Protein AF-A0A3M7TWL9-F1 (afdb_monomer_lite)

Structure (mmCIF, N/CA/C/O backbone):
data_AF-A0A3M7TWL9-F1
#
_entry.id   AF-A0A3M7TWL9-F1
#
loop_
_atom_site.group_PDB
_atom_site.id
_atom_site.type_symbol
_atom_site.label_atom_id
_atom_site.label_alt_id
_atom_site.label_comp_id
_atom_site.label_asym_id
_atom_site.label_entity_id
_atom_site.label_seq_id
_atom_site.pdbx_PDB_ins_code
_atom_site.Cartn_x
_atom_site.Cartn_y
_atom_site.Cartn_z
_atom_site.occupancy
_atom_site.B_iso_or_equiv
_atom_site.auth_seq_id
_atom_site.auth_comp_id
_atom_site.auth_asym_id
_atom_site.auth_atom_id
_atom_site.pdbx_PDB_model_num
ATOM 1 N N . MET A 1 1 ? 2.729 -49.814 51.734 1.00 49.69 1 MET A N 1
ATOM 2 C CA . MET A 1 1 ? 1.727 -49.806 50.647 1.00 49.69 1 MET A CA 1
ATOM 3 C C . MET A 1 1 ? 1.375 -48.363 50.348 1.00 49.69 1 MET A C 1
ATOM 5 O O . MET A 1 1 ? 0.648 -47.723 51.094 1.00 49.69 1 MET A O 1
ATOM 9 N N . THR A 1 2 ? 2.039 -47.837 49.333 1.00 38.28 2 THR A N 1
ATOM 10 C CA . THR A 1 2 ? 2.036 -46.453 48.866 1.00 38.28 2 THR A CA 1
ATOM 11 C C . THR A 1 2 ? 0.668 -46.069 48.297 1.00 38.28 2 THR A C 1
ATOM 13 O O . THR A 1 2 ? 0.249 -46.595 47.273 1.00 38.28 2 THR A O 1
ATOM 16 N N . LYS A 1 3 ? -0.034 -45.135 48.947 1.00 54.75 3 LYS A N 1
ATOM 17 C CA . LYS A 1 3 ? -1.167 -44.402 48.359 1.00 54.75 3 LYS A CA 1
ATOM 18 C C . LYS A 1 3 ? -0.778 -42.934 48.209 1.00 54.75 3 LYS A C 1
ATOM 20 O O . LYS A 1 3 ? -1.215 -42.083 48.966 1.00 54.75 3 LYS A O 1
ATOM 25 N N . LEU A 1 4 ? 0.099 -42.669 47.248 1.00 55.53 4 LEU A N 1
ATOM 26 C CA . LEU A 1 4 ? 0.443 -41.328 46.774 1.00 55.53 4 LEU A CA 1
ATOM 27 C C . LEU A 1 4 ? 0.465 -41.380 45.246 1.00 55.53 4 LEU A C 1
ATOM 29 O O . LEU A 1 4 ? 1.509 -41.302 44.616 1.00 55.53 4 LEU A O 1
ATOM 33 N N . ILE A 1 5 ? -0.702 -41.612 44.651 1.00 56.25 5 ILE A N 1
ATOM 34 C CA . ILE A 1 5 ? -0.924 -41.453 43.211 1.00 56.25 5 ILE A CA 1
ATOM 35 C C . ILE A 1 5 ? -2.272 -40.746 43.073 1.00 56.25 5 ILE A C 1
ATOM 37 O O . ILE A 1 5 ? -3.284 -41.358 42.763 1.00 56.25 5 ILE A O 1
ATOM 41 N N . SER A 1 6 ? -2.324 -39.470 43.452 1.00 54.19 6 SER A N 1
ATOM 42 C CA . SER A 1 6 ? -3.521 -38.638 43.254 1.00 54.19 6 SER A CA 1
ATOM 43 C C . SER A 1 6 ? -3.177 -37.151 43.125 1.00 54.19 6 SER A C 1
ATOM 45 O O . SER A 1 6 ? -3.907 -36.294 43.612 1.00 54.19 6 SER A O 1
ATOM 47 N N . ALA A 1 7 ? -2.046 -36.832 42.491 1.00 52.03 7 ALA A N 1
ATOM 48 C CA . ALA A 1 7 ? -1.658 -35.447 42.216 1.00 52.03 7 ALA A CA 1
ATOM 49 C C . ALA A 1 7 ? -0.880 -35.302 40.894 1.00 52.03 7 ALA A C 1
ATOM 51 O O . ALA A 1 7 ? 0.022 -34.482 40.794 1.00 52.03 7 ALA A O 1
ATOM 52 N N . PHE A 1 8 ? -1.197 -36.115 39.878 1.00 51.69 8 PHE A N 1
ATOM 53 C CA . PHE A 1 8 ? -0.527 -36.054 38.567 1.00 51.69 8 PHE A CA 1
ATOM 54 C C . PHE A 1 8 ? -1.509 -36.122 37.385 1.00 51.69 8 PHE A C 1
ATOM 56 O O . PHE A 1 8 ? -1.217 -36.718 36.359 1.00 51.69 8 PHE A O 1
ATOM 63 N N . ILE A 1 9 ? -2.715 -35.562 37.539 1.00 54.78 9 ILE A N 1
ATOM 64 C CA . ILE A 1 9 ? -3.694 -35.450 36.432 1.00 54.78 9 ILE A CA 1
ATOM 65 C C . ILE A 1 9 ? -4.151 -33.993 36.207 1.00 54.78 9 ILE A C 1
ATOM 67 O O . ILE A 1 9 ? -4.799 -33.692 35.215 1.00 54.78 9 ILE A O 1
ATOM 71 N N . ILE A 1 10 ? -3.743 -33.040 37.056 1.00 53.25 10 ILE A N 1
ATOM 72 C CA . ILE A 1 10 ? -4.110 -31.615 36.895 1.00 53.25 10 ILE A CA 1
ATOM 73 C C . ILE A 1 10 ? -3.028 -30.816 36.134 1.00 53.25 10 ILE A C 1
ATOM 75 O O . ILE A 1 10 ? -3.271 -29.705 35.682 1.00 53.25 10 ILE A O 1
ATOM 79 N N . MET A 1 11 ? -1.854 -31.406 35.886 1.00 52.47 11 MET A N 1
ATOM 80 C CA . MET A 1 11 ? -0.744 -30.780 35.148 1.00 52.47 11 MET A CA 1
ATOM 81 C C . MET A 1 11 ? -0.649 -31.294 33.701 1.00 52.47 11 MET A C 1
ATOM 83 O O . MET A 1 11 ? 0.431 -31.567 33.194 1.00 52.47 11 MET A O 1
ATOM 87 N N . ALA A 1 12 ? -1.796 -31.485 33.048 1.00 54.03 12 ALA A N 1
ATOM 88 C CA . ALA A 1 12 ? -1.879 -31.851 31.629 1.00 54.03 12 ALA A CA 1
ATOM 89 C C . ALA A 1 12 ? -2.834 -30.942 30.827 1.00 54.03 12 ALA A C 1
ATOM 91 O O . ALA A 1 12 ? -3.135 -31.235 29.678 1.00 54.03 12 ALA A O 1
ATOM 92 N N . PHE A 1 13 ? -3.273 -29.821 31.415 1.00 55.56 13 PHE A N 1
ATOM 93 C CA . PHE A 1 13 ? -4.060 -28.772 30.746 1.00 55.56 13 PHE A CA 1
ATOM 94 C C . PHE A 1 13 ? -3.216 -27.546 30.339 1.00 55.56 13 PHE A C 1
ATOM 96 O O . PHE A 1 13 ? -3.756 -26.471 30.112 1.00 55.56 13 PHE A O 1
ATOM 103 N N . LEU A 1 14 ? -1.887 -27.685 30.246 1.00 51.34 14 LEU A N 1
ATOM 104 C CA . LEU A 1 14 ? -0.980 -26.591 29.853 1.00 51.34 14 LEU A CA 1
ATOM 105 C C . LEU A 1 14 ? -0.553 -26.621 28.373 1.00 51.34 14 LEU A C 1
ATOM 107 O O . LEU A 1 14 ? 0.420 -25.980 27.999 1.00 51.34 14 LEU A O 1
ATOM 111 N N . PHE A 1 15 ? -1.302 -27.319 27.522 1.00 59.97 15 PHE A N 1
ATOM 112 C CA . PHE A 1 15 ? -1.228 -27.211 26.063 1.00 59.97 15 PHE A CA 1
ATOM 113 C C . PHE A 1 15 ? -2.689 -27.331 25.592 1.00 59.97 15 PHE A C 1
ATOM 115 O O . PHE A 1 15 ? -3.333 -28.315 25.926 1.00 59.97 15 PHE A O 1
ATOM 122 N N . THR A 1 16 ? -3.350 -26.368 24.951 1.00 55.97 16 THR A N 1
ATOM 123 C CA . THR A 1 16 ? -2.934 -25.571 23.797 1.00 55.97 16 THR A CA 1
ATOM 124 C C . THR A 1 16 ? -3.708 -24.243 23.763 1.00 55.97 16 THR A C 1
ATOM 126 O O . THR A 1 16 ? -4.890 -24.220 23.429 1.00 55.97 16 THR A O 1
ATOM 129 N N . ALA A 1 17 ? -3.045 -23.128 24.052 1.00 44.72 17 ALA A N 1
ATOM 130 C CA . ALA A 1 17 ? -3.494 -21.808 23.607 1.00 44.72 17 ALA A CA 1
ATOM 131 C C . ALA A 1 17 ? -2.399 -21.195 22.726 1.00 44.72 17 ALA A C 1
ATOM 133 O O . ALA A 1 17 ? -1.872 -20.129 23.005 1.00 44.72 17 ALA A O 1
ATOM 134 N N . CYS A 1 18 ? -2.038 -21.923 21.671 1.00 55.97 18 CYS A N 1
ATOM 135 C CA . CYS A 1 18 ? -1.509 -21.316 20.457 1.00 55.97 18 CYS A CA 1
ATOM 136 C C . CYS A 1 18 ? -2.537 -21.603 19.369 1.00 55.97 18 CYS A C 1
ATOM 138 O O . CYS A 1 18 ? -2.408 -22.559 18.612 1.00 55.97 18 CYS A O 1
ATOM 140 N N . SER A 1 19 ? -3.612 -20.826 19.351 1.00 51.56 19 SER A N 1
ATOM 141 C CA . SER A 1 19 ? -4.473 -20.731 18.180 1.00 51.56 19 SER A CA 1
ATOM 142 C C . SER A 1 19 ? -4.749 -19.261 17.951 1.00 51.56 19 SER A C 1
ATOM 144 O O . SER A 1 19 ? -5.737 -18.722 18.431 1.00 51.56 19 SER A O 1
ATOM 146 N N . ASN A 1 20 ? -3.801 -18.613 17.299 1.00 44.53 20 ASN A N 1
ATOM 147 C CA . ASN A 1 20 ? -4.102 -17.703 16.215 1.00 44.53 20 ASN A CA 1
ATOM 148 C C . ASN A 1 20 ? -2.888 -17.813 15.302 1.00 44.53 20 ASN A C 1
ATOM 150 O O . ASN A 1 20 ? -1.842 -17.233 15.566 1.00 44.53 20 ASN A O 1
ATOM 154 N N . THR A 1 21 ? -3.010 -18.679 14.295 1.00 43.56 21 THR A N 1
ATOM 155 C CA . THR A 1 21 ? -2.415 -18.438 12.976 1.00 43.56 21 THR A CA 1
ATOM 156 C C . THR A 1 21 ? -2.408 -16.941 12.739 1.00 43.56 21 THR A C 1
ATOM 158 O O . THR A 1 21 ? -3.480 -16.354 12.879 1.00 43.56 21 THR A O 1
ATOM 161 N N . ASP A 1 22 ? -1.235 -16.366 12.472 1.00 43.56 22 ASP A N 1
ATOM 162 C CA . ASP A 1 22 ? -1.023 -14.944 12.203 1.00 43.56 22 ASP A CA 1
ATOM 163 C C . ASP A 1 22 ? -2.207 -14.392 11.406 1.00 43.56 22 ASP A C 1
ATOM 165 O O . ASP A 1 22 ? -2.354 -14.648 10.210 1.00 43.56 22 ASP A O 1
ATOM 169 N N . ALA A 1 23 ? -3.145 -13.759 12.112 1.00 56.06 23 ALA A N 1
ATOM 170 C CA . ALA A 1 23 ? -4.339 -13.234 11.486 1.00 56.06 23 ALA A CA 1
ATOM 171 C C . ALA A 1 23 ? -3.835 -12.080 10.632 1.00 56.06 23 ALA A C 1
ATOM 173 O O . ALA A 1 23 ? -3.355 -11.092 11.190 1.00 56.06 23 ALA A O 1
ATOM 174 N N . ARG A 1 24 ? -3.856 -12.255 9.303 1.00 66.62 24 ARG A N 1
ATOM 175 C CA . ARG A 1 24 ? -3.477 -11.218 8.340 1.00 66.62 24 ARG A CA 1
ATOM 176 C C . ARG A 1 24 ? -4.129 -9.919 8.790 1.00 66.62 24 ARG A C 1
ATOM 178 O O . ARG A 1 24 ? -5.356 -9.833 8.858 1.00 66.62 24 ARG A O 1
ATOM 185 N N . GLN A 1 25 ? -3.315 -8.948 9.194 1.00 81.19 25 GLN A N 1
ATOM 186 C CA . GLN A 1 25 ? -3.849 -7.687 9.673 1.00 81.19 2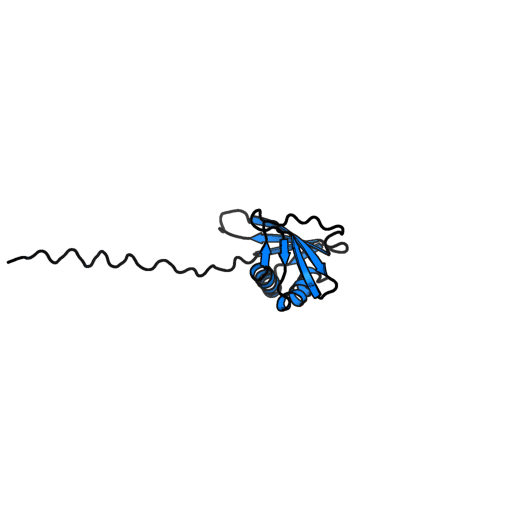5 GLN A CA 1
ATOM 187 C C . GLN A 1 25 ? -4.164 -6.848 8.441 1.00 81.19 25 GLN A C 1
ATOM 189 O O . GLN A 1 25 ? -3.283 -6.183 7.910 1.00 81.19 25 GLN A O 1
ATOM 194 N N . CYS A 1 26 ? -5.404 -6.938 7.966 1.00 92.44 26 CYS A N 1
ATOM 195 C CA . CYS A 1 26 ? -5.883 -6.142 6.843 1.00 92.44 26 CYS A CA 1
ATOM 196 C C . CYS A 1 26 ? -6.307 -4.742 7.304 1.00 92.44 26 CYS A C 1
ATOM 198 O O . CYS A 1 26 ? -6.761 -4.585 8.446 1.00 92.44 26 CYS A O 1
ATOM 200 N N . PRO A 1 27 ? -6.166 -3.721 6.444 1.00 95.38 27 PRO A N 1
ATOM 201 C CA . PRO A 1 27 ? -6.673 -2.398 6.754 1.00 95.38 27 PRO A CA 1
ATOM 202 C C . PRO A 1 27 ? -8.206 -2.403 6.808 1.00 95.38 27 PRO A C 1
ATOM 204 O O . PRO A 1 27 ? -8.868 -3.098 6.041 1.00 95.38 27 PRO A O 1
ATOM 207 N N . THR A 1 28 ? -8.776 -1.608 7.709 1.00 95.81 28 THR A N 1
ATOM 208 C CA . THR A 1 28 ? -10.221 -1.323 7.783 1.00 95.81 28 THR A CA 1
ATOM 209 C C . THR A 1 28 ? -10.649 -0.296 6.742 1.00 95.81 28 THR A C 1
ATOM 211 O O . THR A 1 28 ? -11.822 -0.224 6.378 1.00 95.81 28 THR A O 1
ATOM 214 N N . ARG A 1 29 ? -9.692 0.513 6.283 1.00 96.56 29 ARG A N 1
ATOM 215 C CA . ARG A 1 29 ? -9.853 1.555 5.277 1.00 96.56 29 ARG A CA 1
ATOM 216 C C . ARG A 1 29 ? -8.496 1.921 4.692 1.00 96.56 29 ARG A C 1
ATOM 218 O O . ARG A 1 29 ? -7.482 1.864 5.394 1.00 96.56 29 ARG A O 1
ATOM 225 N N . VAL A 1 30 ? -8.494 2.355 3.441 1.00 97.75 30 VAL A N 1
ATOM 226 C CA . VAL A 1 30 ? -7.338 2.960 2.782 1.00 97.75 30 VAL A CA 1
ATOM 227 C C . VAL A 1 30 ? -7.755 4.285 2.167 1.00 97.75 30 VAL A C 1
ATOM 229 O O . VAL A 1 30 ? -8.712 4.331 1.403 1.00 97.75 30 VAL A O 1
ATOM 232 N N . ASP A 1 31 ? -7.033 5.349 2.499 1.00 97.62 31 ASP A N 1
ATOM 233 C CA . ASP A 1 31 ? -7.185 6.641 1.832 1.00 97.62 31 ASP A CA 1
ATOM 234 C C . ASP A 1 31 ? -6.020 6.785 0.837 1.00 97.62 31 ASP A C 1
ATOM 236 O O . ASP A 1 31 ? -4.863 6.612 1.225 1.00 97.62 31 ASP A O 1
ATOM 240 N N . THR A 1 32 ? -6.302 7.056 -0.437 1.00 97.31 32 THR A N 1
ATOM 241 C CA . THR A 1 3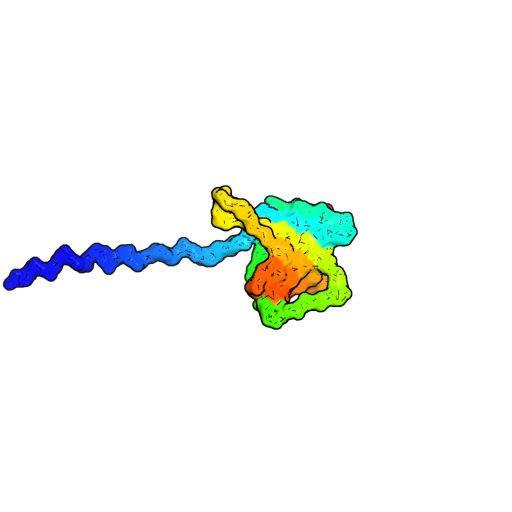2 ? -5.283 7.236 -1.481 1.00 97.31 32 THR A CA 1
ATOM 242 C C . THR A 1 32 ? -5.288 8.662 -2.016 1.00 97.31 32 THR A C 1
ATOM 244 O O . THR A 1 32 ? -6.327 9.318 -2.110 1.00 97.31 32 THR A O 1
ATOM 247 N N . VAL A 1 33 ? -4.101 9.141 -2.374 1.00 96.31 33 VAL A N 1
ATOM 248 C CA . VAL A 1 33 ? -3.879 10.422 -3.041 1.00 96.31 33 VAL A CA 1
ATOM 249 C C . VAL A 1 33 ? -3.034 10.158 -4.279 1.00 96.31 33 VAL A C 1
ATOM 251 O O . VAL A 1 33 ? -1.935 9.606 -4.188 1.00 96.31 33 VAL A O 1
ATOM 254 N N . THR A 1 34 ? -3.552 10.556 -5.436 1.00 94.75 34 THR A N 1
ATOM 255 C CA . THR A 1 34 ? -2.836 10.568 -6.716 1.00 94.75 34 THR A CA 1
ATOM 256 C C . THR A 1 34 ? -2.652 12.011 -7.187 1.00 94.75 34 THR A C 1
ATOM 258 O O . THR A 1 34 ? -3.116 12.958 -6.551 1.00 94.75 34 THR A O 1
ATOM 261 N N . GLN A 1 35 ? -2.013 12.211 -8.341 1.00 90.19 35 GLN A N 1
ATOM 262 C CA . GLN A 1 35 ? -1.932 13.545 -8.949 1.00 90.19 35 GLN A CA 1
ATOM 263 C C . GLN A 1 35 ? -3.304 14.125 -9.338 1.00 90.19 35 GLN A C 1
ATOM 265 O O . GLN A 1 35 ? -3.443 15.344 -9.446 1.00 90.19 35 GLN A O 1
ATOM 270 N N . ASN A 1 36 ? -4.306 13.271 -9.575 1.00 88.94 36 ASN A N 1
ATOM 271 C CA . ASN A 1 36 ? -5.584 13.675 -10.165 1.00 88.94 36 ASN A CA 1
ATOM 272 C C . ASN A 1 36 ? -6.760 13.599 -9.187 1.00 88.94 36 ASN A C 1
ATOM 274 O O . ASN A 1 36 ? -7.757 14.299 -9.382 1.00 88.94 36 ASN A O 1
ATOM 278 N N . SER A 1 37 ? -6.668 12.745 -8.170 1.00 92.81 37 SER A N 1
ATOM 279 C CA . SER A 1 37 ? -7.799 12.377 -7.325 1.00 92.81 37 SER A CA 1
ATOM 280 C C . SER A 1 37 ? -7.364 11.974 -5.918 1.00 92.81 37 SER A C 1
ATOM 282 O O . SER A 1 37 ? -6.238 11.534 -5.684 1.00 92.81 37 SER A O 1
ATOM 284 N N . GLU A 1 38 ? -8.295 12.132 -4.981 1.00 95.31 38 GLU A N 1
ATOM 285 C CA . GLU A 1 38 ? -8.242 11.520 -3.658 1.00 95.31 38 GLU A CA 1
ATOM 286 C C . GLU A 1 38 ? -9.391 10.516 -3.566 1.00 95.31 38 GLU A C 1
ATOM 288 O O . GLU A 1 38 ? -10.512 10.814 -3.995 1.00 95.31 38 GLU A O 1
ATOM 293 N N . GLN A 1 39 ? -9.131 9.343 -2.999 1.00 95.50 39 GLN A N 1
ATOM 294 C CA . GLN A 1 39 ? -10.110 8.266 -2.902 1.00 95.50 39 GLN A CA 1
ATOM 295 C C . GLN A 1 39 ? -10.108 7.663 -1.497 1.00 95.50 39 GLN A C 1
ATOM 297 O O . GLN A 1 39 ? -9.069 7.498 -0.865 1.00 95.50 39 GLN A O 1
ATOM 302 N N . LEU A 1 40 ? -11.299 7.301 -1.020 1.00 96.75 40 LEU A N 1
ATOM 303 C CA . LEU A 1 40 ? -11.489 6.489 0.178 1.00 96.75 40 LEU A CA 1
ATOM 304 C C . LEU A 1 40 ? -11.944 5.093 -0.247 1.00 96.75 40 LEU A C 1
ATOM 306 O O . LEU A 1 40 ? -13.005 4.940 -0.854 1.00 96.75 40 LEU A O 1
ATOM 310 N N . ILE A 1 41 ? -11.158 4.082 0.107 1.00 97.56 41 ILE A N 1
ATOM 311 C CA . ILE A 1 41 ? -11.397 2.667 -0.173 1.00 97.56 41 ILE A CA 1
ATOM 312 C C . ILE A 1 41 ? -11.774 1.983 1.142 1.00 97.56 41 ILE A C 1
ATOM 314 O O . ILE A 1 41 ? -10.994 1.959 2.095 1.00 97.56 41 ILE A O 1
ATOM 318 N N . ALA A 1 42 ? -12.990 1.446 1.209 1.00 96.44 42 ALA A N 1
ATOM 319 C CA . ALA A 1 42 ? -13.509 0.762 2.398 1.00 96.44 42 ALA A CA 1
ATOM 320 C C . ALA A 1 42 ? -14.392 -0.453 2.064 1.00 96.44 42 ALA A C 1
ATOM 322 O O . ALA A 1 42 ? -14.968 -1.062 2.967 1.00 96.44 42 ALA A O 1
ATOM 323 N N . ASP A 1 43 ? -14.548 -0.795 0.782 1.00 96.44 43 ASP A N 1
ATOM 324 C CA . ASP A 1 43 ? -15.236 -2.018 0.391 1.00 96.44 43 ASP A CA 1
ATOM 325 C C . ASP A 1 43 ? -14.337 -3.238 0.610 1.00 96.44 43 ASP A C 1
ATOM 327 O O . ASP A 1 43 ? -13.130 -3.206 0.383 1.00 96.44 43 ASP A O 1
ATOM 331 N N . GLU A 1 44 ? -14.949 -4.325 1.072 1.00 95.50 44 GLU A N 1
ATOM 332 C CA . GLU A 1 44 ? -14.245 -5.531 1.509 1.00 95.50 44 GLU A CA 1
ATOM 333 C C . GLU A 1 44 ? -13.403 -6.167 0.394 1.00 95.50 44 GLU A C 1
ATOM 335 O O . GLU A 1 44 ? -12.284 -6.599 0.649 1.00 95.50 44 GLU A O 1
ATOM 340 N N . GLU A 1 45 ? -13.905 -6.185 -0.844 1.00 96.12 45 GLU A N 1
ATOM 341 C CA . GLU A 1 45 ? -13.208 -6.784 -1.988 1.00 96.12 45 GLU A CA 1
ATOM 342 C C . GLU A 1 45 ? -11.903 -6.042 -2.297 1.00 96.12 45 GLU A C 1
ATOM 344 O O . GLU A 1 45 ? -10.840 -6.658 -2.363 1.00 96.12 45 GLU A O 1
ATOM 349 N N . SER A 1 46 ? -11.962 -4.713 -2.399 1.00 97.44 46 SER A N 1
ATOM 350 C CA . SER A 1 46 ? -10.776 -3.886 -2.631 1.00 97.44 46 SER A CA 1
ATOM 351 C C . SER A 1 46 ? -9.785 -3.965 -1.468 1.00 97.44 46 SER A C 1
ATOM 353 O O . SER A 1 46 ? -8.577 -4.063 -1.685 1.00 97.44 46 SER A O 1
ATOM 355 N N . LEU A 1 47 ? -10.274 -3.973 -0.222 1.00 96.88 47 LEU A N 1
ATOM 356 C CA . LEU A 1 47 ? -9.420 -4.100 0.961 1.00 96.88 47 LEU A CA 1
ATOM 357 C C . LEU A 1 47 ? -8.708 -5.455 1.031 1.00 96.88 47 LEU A C 1
ATOM 359 O O . LEU A 1 47 ? -7.566 -5.502 1.483 1.00 96.88 47 LEU A O 1
ATOM 363 N N . LEU A 1 48 ? -9.342 -6.540 0.578 1.00 95.69 48 LEU A N 1
ATOM 364 C CA . LEU A 1 48 ? -8.711 -7.859 0.502 1.00 95.69 48 LEU A CA 1
ATOM 365 C C . LEU A 1 48 ? -7.581 -7.883 -0.529 1.00 95.69 48 LEU A C 1
ATOM 367 O O . LEU A 1 48 ? -6.493 -8.340 -0.196 1.00 95.69 48 LEU A O 1
ATOM 371 N N . VAL A 1 49 ? -7.795 -7.315 -1.720 1.00 96.69 49 VAL A N 1
ATOM 372 C CA . VAL A 1 49 ? -6.744 -7.201 -2.751 1.00 96.69 49 VAL A CA 1
ATOM 373 C C . VAL A 1 49 ? -5.540 -6.418 -2.224 1.00 96.69 49 VAL A C 1
ATOM 375 O O . VAL A 1 49 ? -4.403 -6.861 -2.361 1.00 96.69 49 VAL A O 1
ATOM 378 N N . ILE A 1 50 ? -5.777 -5.279 -1.563 1.00 96.94 50 ILE A N 1
ATOM 379 C CA . ILE A 1 50 ? -4.699 -4.495 -0.942 1.00 96.94 50 ILE A CA 1
ATOM 380 C C . ILE A 1 50 ? -4.016 -5.306 0.166 1.00 96.94 50 ILE A C 1
ATOM 382 O O . ILE A 1 50 ? -2.791 -5.315 0.266 1.00 96.94 50 ILE A O 1
ATOM 386 N N . CYS A 1 51 ? -4.796 -5.981 1.011 1.00 95.38 51 CYS A N 1
ATOM 387 C CA . CYS A 1 51 ? -4.266 -6.765 2.118 1.00 95.38 51 CYS A CA 1
ATOM 388 C C . CYS A 1 51 ? -3.354 -7.894 1.636 1.00 95.38 51 CYS A C 1
ATOM 390 O O . CYS A 1 51 ? -2.277 -8.083 2.203 1.00 95.38 51 CYS A O 1
ATOM 392 N N . ASP A 1 52 ? -3.767 -8.634 0.613 1.00 94.19 52 ASP A N 1
ATOM 393 C CA . ASP A 1 52 ? -2.983 -9.735 0.064 1.00 94.19 52 ASP A CA 1
ATOM 394 C C . ASP A 1 52 ? -1.690 -9.199 -0.564 1.00 94.19 52 ASP A C 1
ATOM 396 O O . ASP A 1 52 ? -0.612 -9.584 -0.111 1.00 94.19 52 ASP A O 1
ATOM 400 N N . ALA A 1 53 ? -1.768 -8.174 -1.419 1.00 95.12 53 ALA A N 1
ATOM 401 C CA . ALA A 1 53 ? -0.585 -7.572 -2.035 1.00 95.12 53 ALA A CA 1
ATOM 402 C C . ALA A 1 53 ? 0.452 -7.069 -1.007 1.00 95.12 53 ALA A C 1
ATOM 404 O O . ALA A 1 53 ? 1.653 -7.300 -1.156 1.00 95.12 53 ALA A O 1
ATOM 405 N N . PHE A 1 54 ? 0.018 -6.403 0.071 1.00 93.88 54 PHE A N 1
ATOM 406 C CA . PHE A 1 54 ? 0.925 -5.909 1.120 1.00 93.88 54 PHE A CA 1
ATOM 407 C C . PHE A 1 54 ? 1.513 -7.031 1.990 1.00 93.88 54 PHE A C 1
ATOM 409 O O . PHE A 1 54 ? 2.647 -6.908 2.460 1.00 93.88 54 PHE A O 1
ATOM 416 N N . ASN A 1 55 ? 0.768 -8.117 2.214 1.00 91.12 55 ASN A N 1
ATOM 417 C CA . ASN A 1 55 ? 1.257 -9.277 2.964 1.00 91.12 55 ASN A CA 1
ATOM 418 C C . ASN A 1 55 ? 2.228 -10.135 2.143 1.00 91.12 55 ASN A C 1
ATOM 420 O O . ASN A 1 55 ? 3.135 -10.734 2.719 1.00 91.12 55 ASN A O 1
ATOM 424 N N . GLU A 1 56 ? 2.033 -10.206 0.828 1.00 91.12 56 GLU A N 1
ATOM 425 C CA . GLU A 1 56 ? 2.891 -10.952 -0.099 1.00 91.12 56 GLU A CA 1
ATOM 426 C C . GLU A 1 56 ? 4.091 -10.122 -0.583 1.00 91.12 56 GLU A C 1
ATOM 428 O O . GLU A 1 56 ? 5.054 -10.665 -1.125 1.00 91.12 56 GLU A O 1
ATOM 433 N N . THR A 1 57 ? 4.093 -8.814 -0.299 1.00 92.38 57 THR A N 1
ATOM 434 C CA . THR A 1 57 ? 5.232 -7.926 -0.549 1.00 92.38 57 THR A CA 1
ATOM 435 C C . THR A 1 57 ? 6.480 -8.408 0.196 1.00 92.38 57 THR A C 1
ATOM 437 O O . THR A 1 57 ? 6.494 -8.589 1.417 1.00 92.38 57 THR A O 1
ATOM 440 N N . SER A 1 58 ? 7.578 -8.554 -0.543 1.00 92.50 58 SER A N 1
ATOM 441 C CA . SER A 1 58 ? 8.891 -8.842 0.028 1.00 92.50 58 SER A CA 1
ATOM 442 C C . SER A 1 58 ? 9.534 -7.549 0.524 1.00 92.50 58 SER A C 1
ATOM 444 O O . SER A 1 58 ? 9.989 -6.735 -0.280 1.00 92.50 58 SER A O 1
ATOM 446 N N . TRP A 1 59 ? 9.601 -7.380 1.844 1.00 92.62 59 TRP A N 1
ATOM 447 C CA . TRP A 1 59 ? 10.160 -6.195 2.499 1.00 92.62 59 TRP A CA 1
ATOM 448 C C . TRP A 1 59 ? 11.650 -6.347 2.842 1.00 92.62 59 TRP A C 1
ATOM 450 O O . TRP A 1 59 ? 12.048 -7.311 3.499 1.00 92.62 59 TRP A O 1
ATOM 460 N N . ASP A 1 60 ? 12.461 -5.351 2.484 1.00 91.56 60 ASP A N 1
ATOM 461 C CA . ASP A 1 60 ? 13.846 -5.186 2.931 1.00 91.56 60 ASP A CA 1
ATOM 462 C C . ASP A 1 60 ? 13.987 -3.889 3.757 1.00 91.56 60 ASP A C 1
ATOM 464 O O . ASP A 1 60 ? 13.970 -2.788 3.198 1.00 91.56 60 ASP A O 1
ATOM 468 N N . PRO A 1 61 ? 14.130 -3.979 5.094 1.00 89.56 61 PRO A N 1
ATOM 469 C CA . PRO A 1 61 ? 14.273 -2.809 5.959 1.00 89.56 61 PRO A CA 1
ATOM 470 C C . PRO A 1 61 ? 15.665 -2.169 5.900 1.00 89.56 61 PRO A C 1
ATOM 472 O O . PRO A 1 61 ? 15.879 -1.121 6.503 1.00 89.56 61 PRO A O 1
ATOM 475 N N . THR A 1 62 ? 16.641 -2.805 5.247 1.00 86.75 62 THR A N 1
ATOM 476 C CA . THR A 1 62 ? 18.014 -2.288 5.156 1.00 86.75 62 THR A CA 1
ATOM 477 C C . THR A 1 62 ? 18.205 -1.322 3.991 1.00 86.75 62 THR A C 1
ATOM 479 O O . THR A 1 62 ? 19.209 -0.609 3.943 1.00 86.75 62 THR A O 1
ATOM 482 N N . ILE A 1 63 ? 17.238 -1.282 3.073 1.00 82.94 63 ILE A N 1
ATOM 483 C CA . ILE A 1 63 ? 17.226 -0.391 1.921 1.00 82.94 63 ILE A CA 1
ATOM 484 C C . ILE A 1 63 ? 16.374 0.829 2.270 1.00 82.94 63 ILE A C 1
ATOM 486 O O . ILE A 1 63 ? 15.146 0.792 2.219 1.00 82.94 63 ILE A O 1
ATOM 490 N N . GLU A 1 64 ? 17.045 1.933 2.590 1.00 73.31 64 GLU A N 1
ATOM 491 C CA . GLU A 1 64 ? 16.433 3.260 2.559 1.00 73.31 64 GLU A CA 1
ATOM 492 C C . GLU A 1 64 ? 16.482 3.761 1.112 1.00 73.31 64 GLU A C 1
ATOM 494 O O . GLU A 1 64 ? 17.533 4.172 0.618 1.00 73.31 64 GLU A O 1
ATOM 499 N N . ALA A 1 65 ? 15.357 3.657 0.405 1.00 73.25 65 ALA A N 1
ATOM 500 C CA . ALA A 1 65 ? 15.238 4.156 -0.958 1.00 73.25 65 ALA A CA 1
ATOM 501 C C . ALA A 1 65 ? 14.539 5.517 -0.968 1.00 73.25 65 ALA A C 1
ATOM 503 O O . ALA A 1 65 ? 13.442 5.669 -0.435 1.00 73.25 65 ALA A O 1
ATOM 504 N N . GLU A 1 66 ? 15.160 6.483 -1.636 1.00 74.62 66 GLU A N 1
ATOM 505 C CA . GLU A 1 66 ? 14.520 7.720 -2.073 1.00 74.62 66 GLU A CA 1
ATOM 506 C C . GLU A 1 66 ? 14.382 7.627 -3.595 1.00 74.62 66 GLU A C 1
ATOM 508 O O . GLU A 1 66 ? 15.372 7.447 -4.307 1.00 74.62 66 GLU A O 1
ATOM 513 N N . MET A 1 67 ? 13.147 7.653 -4.096 1.00 76.81 67 MET A N 1
ATOM 514 C CA . MET A 1 67 ? 12.881 7.549 -5.531 1.00 76.81 67 MET A CA 1
ATOM 515 C C . MET A 1 67 ? 13.024 8.928 -6.183 1.00 76.81 67 MET A C 1
ATOM 517 O O . MET A 1 67 ? 12.556 9.926 -5.645 1.00 76.81 67 MET A O 1
ATOM 521 N N . GLU A 1 68 ? 13.643 8.992 -7.368 1.00 81.88 68 GLU A N 1
ATOM 522 C CA . GLU A 1 68 ? 13.864 10.261 -8.092 1.00 81.88 68 GLU A CA 1
ATOM 523 C C . GLU A 1 68 ? 12.568 10.902 -8.628 1.00 81.88 68 GLU A C 1
ATOM 525 O O . GLU A 1 68 ? 12.559 12.080 -8.988 1.00 81.88 68 GLU A O 1
ATOM 530 N N . ARG A 1 69 ? 11.479 10.126 -8.706 1.00 90.88 69 ARG A N 1
ATOM 531 C CA . ARG A 1 69 ? 10.158 10.560 -9.180 1.00 90.88 69 ARG A CA 1
ATOM 532 C C . ARG A 1 69 ? 9.138 10.565 -8.045 1.00 90.88 69 ARG A C 1
ATOM 534 O O . ARG A 1 69 ? 9.302 9.842 -7.069 1.00 90.88 69 ARG A O 1
ATOM 541 N N . GLU A 1 70 ? 8.060 11.326 -8.219 1.00 91.75 70 GLU A N 1
ATOM 542 C CA . GLU A 1 70 ? 6.895 11.260 -7.330 1.00 91.75 70 GLU A CA 1
ATOM 543 C C . GLU A 1 70 ? 6.221 9.873 -7.391 1.00 91.75 70 GLU A C 1
ATOM 545 O O . GLU A 1 70 ? 6.271 9.212 -8.443 1.00 91.75 70 GLU A O 1
ATOM 550 N N . PRO A 1 71 ? 5.603 9.418 -6.283 1.00 94.94 71 PRO A N 1
ATOM 551 C CA . PRO A 1 71 ? 4.840 8.177 -6.270 1.00 94.94 71 PRO A CA 1
ATOM 552 C C . PRO A 1 71 ? 3.614 8.272 -7.174 1.00 94.94 71 PRO A C 1
ATOM 554 O O . PRO A 1 71 ? 3.021 9.338 -7.333 1.00 94.94 71 PRO A O 1
ATOM 557 N N . ASP A 1 72 ? 3.204 7.131 -7.725 1.00 95.81 72 ASP A N 1
ATOM 558 C CA . ASP A 1 72 ? 1.953 7.047 -8.482 1.00 95.81 72 ASP A CA 1
ATOM 559 C C . ASP A 1 72 ? 0.749 7.147 -7.534 1.00 95.81 72 ASP A C 1
ATOM 561 O O . ASP A 1 72 ? -0.276 7.736 -7.882 1.00 95.81 72 ASP A O 1
ATOM 565 N N . VAL A 1 73 ? 0.899 6.602 -6.317 1.00 96.69 73 VAL A N 1
ATOM 566 C CA . VAL A 1 73 ? -0.093 6.674 -5.238 1.00 96.69 73 VAL A CA 1
ATOM 567 C C . VAL A 1 73 ? 0.593 6.876 -3.889 1.00 96.69 73 VAL A C 1
ATOM 569 O O . VAL A 1 73 ? 1.485 6.113 -3.512 1.00 96.69 73 VAL A O 1
ATOM 572 N N . SER A 1 74 ? 0.127 7.854 -3.117 1.00 96.81 74 SER A N 1
ATOM 573 C CA . SER A 1 74 ? 0.346 7.910 -1.670 1.00 96.81 74 SER A CA 1
ATOM 574 C C . SER A 1 74 ? -0.854 7.279 -0.968 1.00 96.81 74 SER A C 1
ATOM 576 O O . SER A 1 74 ? -1.976 7.748 -1.137 1.00 96.81 74 SER A O 1
ATOM 578 N N . ALA A 1 75 ? -0.638 6.205 -0.211 1.00 97.25 75 ALA A N 1
ATOM 579 C CA . ALA A 1 75 ? -1.702 5.439 0.435 1.00 97.25 75 ALA A CA 1
ATOM 580 C C . ALA A 1 75 ? -1.553 5.456 1.959 1.00 97.25 75 ALA A C 1
ATOM 582 O O . ALA A 1 75 ? -0.511 5.078 2.491 1.00 97.25 75 ALA A O 1
ATOM 583 N N . THR A 1 76 ? -2.613 5.825 2.669 1.00 97.62 76 THR A N 1
ATOM 584 C CA . THR A 1 76 ? -2.690 5.762 4.130 1.00 97.62 76 THR A CA 1
ATOM 585 C C . THR A 1 76 ? -3.572 4.590 4.529 1.00 97.62 76 THR A C 1
ATOM 587 O O . THR A 1 76 ? -4.784 4.609 4.312 1.00 97.62 76 THR A O 1
ATOM 590 N N . LEU A 1 77 ? -2.967 3.559 5.119 1.00 97.00 77 LEU A N 1
ATOM 591 C CA . LEU A 1 77 ? -3.661 2.351 5.568 1.00 97.00 77 LEU A CA 1
ATOM 592 C C . LEU A 1 77 ? -4.035 2.485 7.048 1.00 97.00 77 LEU A C 1
ATOM 594 O O . LEU A 1 77 ? -3.178 2.764 7.891 1.00 97.00 77 LEU A O 1
ATOM 598 N N . PHE A 1 78 ? -5.308 2.242 7.361 1.00 96.38 78 PHE A N 1
ATOM 599 C CA . PHE A 1 78 ? -5.873 2.325 8.708 1.00 96.38 78 PHE A CA 1
ATOM 600 C C . PHE A 1 78 ? -6.085 0.923 9.272 1.00 96.38 78 PHE A C 1
ATOM 602 O O . PHE A 1 78 ? -6.680 0.073 8.616 1.00 96.38 78 PHE A O 1
ATOM 609 N N . PHE A 1 79 ? -5.610 0.672 10.490 1.00 93.62 79 PHE A N 1
ATOM 610 C CA . PHE A 1 79 ? -5.696 -0.634 11.139 1.00 93.62 79 PHE A CA 1
ATOM 611 C C . PHE A 1 79 ? -6.342 -0.532 12.519 1.00 93.62 79 PHE A C 1
ATOM 613 O O . PHE A 1 79 ? -5.790 0.084 13.440 1.00 93.62 79 PHE A O 1
ATOM 620 N N . GLN A 1 80 ? -7.459 -1.236 12.703 1.00 92.00 80 GLN A N 1
ATOM 621 C CA . GLN A 1 80 ? -8.057 -1.455 14.016 1.00 92.00 80 GLN A CA 1
ATOM 622 C C . GLN A 1 80 ? -7.350 -2.624 14.716 1.00 92.00 80 GLN A C 1
ATOM 624 O O . GLN A 1 80 ? -7.382 -3.760 14.254 1.00 92.00 80 GLN A O 1
ATOM 629 N N . THR A 1 81 ? -6.679 -2.351 15.838 1.00 84.69 81 THR A N 1
ATOM 630 C CA . THR A 1 81 ? -6.035 -3.406 16.654 1.00 84.69 81 THR A CA 1
ATOM 631 C C . THR A 1 81 ? -6.869 -3.780 17.884 1.00 84.69 81 THR A C 1
ATOM 633 O O . THR A 1 81 ? -6.906 -4.941 18.273 1.00 84.69 81 THR A O 1
ATOM 636 N N . ASP A 1 82 ? -7.543 -2.802 18.493 1.00 86.56 82 ASP A N 1
ATOM 637 C CA . ASP A 1 82 ? -8.460 -2.967 19.629 1.00 86.56 82 ASP A CA 1
ATOM 638 C C . ASP A 1 82 ? -9.592 -1.959 19.452 1.00 86.56 82 ASP A C 1
ATOM 640 O O . ASP A 1 82 ? -9.298 -0.781 19.290 1.00 86.56 82 ASP A O 1
ATOM 644 N N . GLU A 1 83 ? -10.855 -2.388 19.464 1.00 85.81 83 GLU A N 1
ATOM 645 C CA . GLU A 1 83 ? -12.038 -1.531 19.245 1.00 85.81 83 GLU A CA 1
ATOM 646 C C . GLU A 1 83 ? -12.128 -0.323 20.196 1.00 85.81 83 GLU A C 1
ATOM 648 O O . GLU A 1 83 ? -12.781 0.671 19.884 1.00 85.81 83 GLU A O 1
ATOM 653 N N . ASN A 1 84 ? -11.468 -0.383 21.354 1.00 92.56 84 ASN A N 1
ATOM 654 C CA . ASN A 1 84 ? -11.455 0.687 22.352 1.00 92.56 84 ASN A CA 1
ATOM 655 C C . ASN A 1 84 ? -10.296 1.675 22.162 1.00 92.56 84 ASN A C 1
ATOM 657 O O . ASN A 1 84 ? -10.170 2.631 22.930 1.00 92.56 84 ASN A O 1
ATOM 661 N N . MET A 1 85 ? -9.433 1.440 21.174 1.00 91.44 85 MET A N 1
ATOM 662 C CA . MET A 1 85 ? -8.290 2.282 20.845 1.00 91.44 85 MET A CA 1
ATOM 663 C C . MET A 1 85 ? -8.488 2.951 19.480 1.00 91.44 85 MET A C 1
ATOM 665 O O . MET A 1 85 ? -9.151 2.389 18.607 1.00 91.44 85 MET A O 1
ATOM 669 N N . PRO A 1 86 ? -7.887 4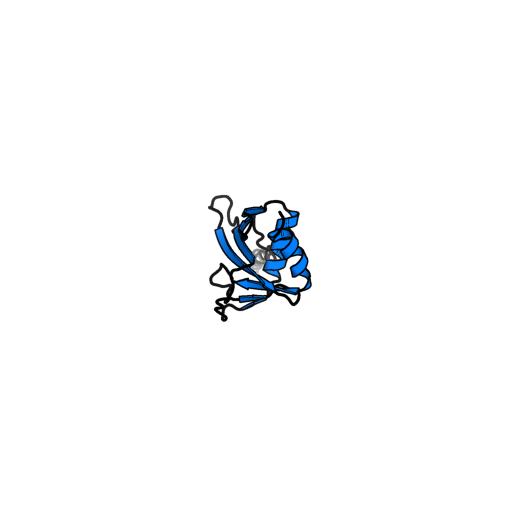.133 19.256 1.00 92.75 86 PRO A N 1
ATOM 670 C CA . PRO A 1 86 ? -7.828 4.715 17.921 1.00 92.75 86 PRO A CA 1
ATOM 671 C C . PRO A 1 86 ? -7.140 3.776 16.925 1.00 92.75 86 PRO A C 1
ATOM 673 O O . PRO A 1 86 ? -6.238 3.015 17.295 1.00 92.75 86 PRO A O 1
ATOM 676 N N . GLU A 1 87 ? -7.535 3.874 15.658 1.00 93.88 87 GLU A N 1
ATOM 677 C CA . GLU A 1 87 ? -6.861 3.184 14.561 1.00 93.88 87 GLU A CA 1
ATOM 678 C C . GLU A 1 87 ? -5.392 3.607 14.461 1.00 93.88 87 GLU A C 1
ATOM 680 O O . GLU A 1 87 ? -5.012 4.745 14.760 1.00 93.88 87 GLU A O 1
ATOM 685 N N . ARG A 1 88 ? -4.552 2.670 1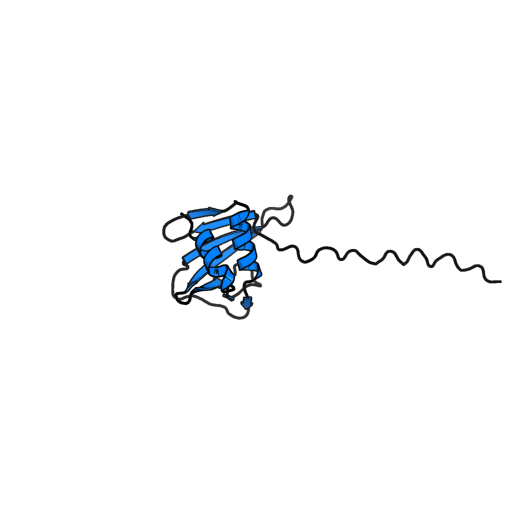4.025 1.00 93.19 88 ARG A N 1
ATOM 686 C CA . ARG A 1 88 ? -3.164 2.949 13.652 1.00 93.19 88 ARG A CA 1
ATOM 687 C C . ARG A 1 88 ? -3.106 3.269 12.170 1.00 93.19 88 ARG A C 1
ATOM 689 O O . ARG A 1 88 ? -3.759 2.590 11.386 1.00 93.19 88 ARG A O 1
ATOM 696 N N . LEU A 1 89 ? -2.300 4.259 11.812 1.00 94.75 89 LEU A N 1
ATOM 697 C CA . LEU A 1 89 ? -2.153 4.737 10.446 1.00 94.75 89 LEU A CA 1
ATOM 698 C C . LEU A 1 89 ? -0.712 4.528 9.998 1.00 94.75 89 LEU A C 1
ATOM 700 O O . LEU A 1 89 ? 0.210 4.793 10.774 1.00 94.75 89 LEU A O 1
ATOM 704 N N . TYR A 1 90 ? -0.536 4.086 8.760 1.00 95.06 90 TYR A N 1
ATOM 705 C CA . TYR A 1 90 ? 0.768 3.984 8.116 1.00 95.06 90 TYR A CA 1
ATOM 706 C C . TYR A 1 90 ? 0.663 4.515 6.690 1.00 95.06 90 TYR A C 1
ATOM 708 O O . TYR A 1 90 ? -0.254 4.144 5.959 1.00 95.06 90 TYR A O 1
ATOM 716 N N . GLU A 1 91 ? 1.586 5.399 6.330 1.00 95.50 91 GLU A N 1
ATOM 717 C CA . GLU A 1 91 ? 1.635 6.055 5.025 1.00 95.50 91 GLU A CA 1
ATOM 718 C C . GLU A 1 91 ? 2.642 5.343 4.132 1.00 95.50 91 GLU A C 1
ATOM 720 O O . GLU A 1 91 ? 3.785 5.128 4.524 1.00 95.50 91 GLU A O 1
ATOM 725 N N . TYR A 1 92 ? 2.223 4.994 2.927 1.00 95.88 92 TYR A N 1
ATOM 726 C CA . TYR A 1 92 ? 3.024 4.267 1.960 1.00 95.88 92 TYR A CA 1
ATOM 727 C C . TYR A 1 92 ? 3.112 5.053 0.663 1.00 95.88 92 TYR A C 1
ATOM 729 O O . TYR A 1 92 ? 2.151 5.692 0.232 1.00 95.88 92 TYR A O 1
ATOM 737 N N . SER A 1 93 ? 4.270 4.972 0.020 1.00 96.00 93 SER A N 1
ATOM 738 C CA . SER A 1 93 ? 4.456 5.464 -1.345 1.00 96.00 93 SER A CA 1
ATOM 739 C C . SER A 1 93 ? 4.514 4.274 -2.288 1.00 96.00 93 SER A C 1
ATOM 741 O O . SER A 1 93 ? 5.382 3.417 -2.126 1.00 96.00 93 SER A O 1
ATOM 743 N N . VAL A 1 94 ? 3.600 4.214 -3.251 1.00 96.50 94 VAL A N 1
ATOM 744 C CA . VAL A 1 94 ? 3.496 3.118 -4.219 1.00 96.50 94 VAL A CA 1
ATOM 745 C C . VAL A 1 94 ? 3.949 3.609 -5.589 1.00 96.50 94 VAL A C 1
ATOM 747 O O . VAL A 1 94 ? 3.494 4.644 -6.083 1.00 96.50 94 VAL A O 1
ATOM 750 N N . TYR A 1 95 ? 4.850 2.844 -6.195 1.00 96.31 95 TYR A N 1
ATOM 751 C CA . TYR A 1 95 ? 5.429 3.087 -7.508 1.00 96.31 95 TYR A CA 1
ATOM 752 C C . TYR A 1 95 ? 5.139 1.879 -8.385 1.00 96.31 95 TYR A C 1
ATOM 754 O O . TYR A 1 95 ? 5.623 0.780 -8.123 1.00 96.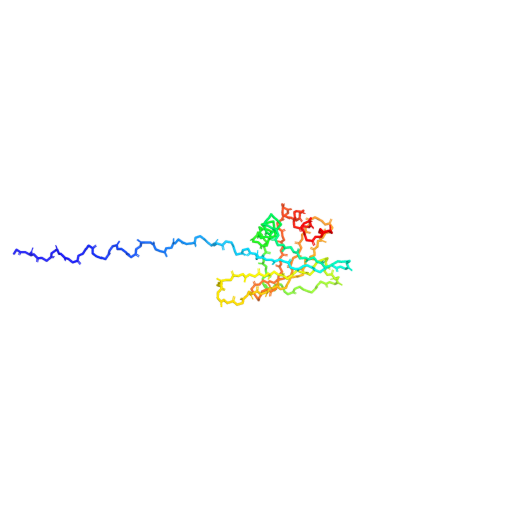31 95 TYR A O 1
ATOM 762 N N . PHE A 1 96 ? 4.365 2.079 -9.436 1.00 94.81 96 PHE A N 1
ATOM 763 C CA . PHE A 1 96 ? 4.166 1.082 -10.466 1.00 94.81 96 PHE A CA 1
ATOM 764 C C . PHE A 1 96 ? 5.194 1.282 -11.577 1.00 94.81 96 PHE A C 1
ATOM 766 O O . PHE A 1 96 ? 5.309 2.369 -12.142 1.00 94.81 96 PHE A O 1
ATOM 773 N N . ASN A 1 97 ? 5.950 0.238 -11.887 1.00 91.19 97 ASN A N 1
ATOM 774 C CA . ASN A 1 97 ? 7.054 0.300 -12.836 1.00 91.19 97 ASN A CA 1
ATOM 775 C C . ASN A 1 97 ? 6.602 -0.120 -14.245 1.00 91.19 97 ASN A C 1
ATOM 777 O O . ASN A 1 97 ? 5.538 -0.719 -14.426 1.00 91.19 97 ASN A O 1
ATOM 781 N N . ASP A 1 98 ? 7.422 0.206 -15.248 1.00 87.31 98 ASP A N 1
ATOM 782 C CA . ASP A 1 98 ? 7.157 -0.112 -16.661 1.00 87.31 98 ASP A CA 1
ATOM 783 C C . ASP A 1 98 ? 7.299 -1.612 -16.983 1.00 87.31 98 ASP A C 1
ATOM 785 O O . ASP A 1 98 ? 6.873 -2.062 -18.044 1.00 87.31 98 ASP A O 1
ATOM 789 N N . ASP A 1 99 ? 7.925 -2.382 -16.092 1.00 87.06 99 ASP A N 1
ATOM 790 C CA . ASP A 1 99 ? 8.160 -3.823 -16.219 1.00 87.06 99 ASP A CA 1
ATOM 791 C C . ASP A 1 99 ? 7.097 -4.670 -15.503 1.00 87.06 99 ASP A C 1
ATOM 793 O O . ASP A 1 99 ? 7.368 -5.805 -15.121 1.00 87.06 99 ASP A O 1
ATOM 797 N N . ASP A 1 100 ? 5.902 -4.106 -15.308 1.00 83.81 100 ASP A N 1
ATOM 798 C CA . ASP A 1 100 ? 4.775 -4.727 -14.604 1.00 83.81 100 ASP A CA 1
ATOM 799 C C . ASP A 1 100 ? 5.080 -5.136 -13.148 1.00 83.81 100 ASP A C 1
ATOM 801 O O . ASP A 1 100 ? 4.319 -5.882 -12.536 1.00 83.81 100 ASP A O 1
ATOM 805 N N . SER A 1 101 ? 6.144 -4.590 -12.549 1.00 90.75 101 SER A N 1
ATOM 806 C CA . SER A 1 101 ? 6.404 -4.689 -11.112 1.00 90.75 101 SER A CA 1
ATOM 807 C C . SER A 1 101 ? 5.839 -3.491 -10.342 1.00 90.75 101 SER A C 1
ATOM 809 O O . SER A 1 101 ? 5.543 -2.431 -10.908 1.00 90.75 101 SER A O 1
ATOM 811 N N . ALA A 1 102 ? 5.709 -3.635 -9.023 1.00 95.12 102 ALA A N 1
ATOM 812 C CA . ALA A 1 102 ? 5.434 -2.512 -8.138 1.00 95.12 102 ALA A CA 1
ATOM 813 C C . ALA A 1 102 ? 6.400 -2.484 -6.955 1.00 95.12 102 ALA A C 1
ATOM 815 O O . ALA A 1 102 ? 6.753 -3.510 -6.367 1.00 95.12 102 ALA A O 1
ATOM 816 N N . THR A 1 103 ? 6.804 -1.272 -6.603 1.00 95.25 103 THR A N 1
ATOM 817 C CA . THR A 1 103 ? 7.636 -0.962 -5.450 1.00 95.25 103 THR A CA 1
ATOM 818 C C . THR A 1 103 ? 6.805 -0.200 -4.428 1.00 95.25 103 THR A C 1
ATOM 820 O O . THR A 1 103 ? 6.115 0.759 -4.776 1.00 95.25 103 THR A O 1
ATOM 823 N N . ILE A 1 104 ? 6.907 -0.581 -3.158 1.00 95.44 104 ILE A N 1
ATOM 824 C CA . ILE A 1 104 ? 6.266 0.123 -2.047 1.00 95.44 104 ILE A CA 1
ATOM 825 C C . ILE A 1 104 ? 7.343 0.595 -1.078 1.00 95.44 104 ILE A C 1
ATOM 827 O O . ILE A 1 104 ? 8.169 -0.194 -0.631 1.00 95.44 104 ILE A O 1
ATOM 831 N N . LEU A 1 105 ? 7.333 1.875 -0.718 1.00 93.44 105 LEU A N 1
ATOM 832 C CA . LEU A 1 105 ? 8.143 2.377 0.389 1.00 93.44 105 LEU A CA 1
ATOM 833 C C . LEU A 1 105 ? 7.314 2.336 1.670 1.00 93.44 105 LEU A C 1
ATOM 835 O O . LEU A 1 105 ? 6.201 2.868 1.714 1.00 93.44 105 LEU A O 1
ATOM 839 N N . GLY A 1 106 ? 7.854 1.642 2.670 1.00 81.44 106 GLY A N 1
ATOM 840 C CA . GLY A 1 106 ? 7.173 1.269 3.901 1.00 81.44 106 GLY A CA 1
ATOM 841 C C . GLY A 1 106 ? 6.872 2.447 4.825 1.00 81.44 106 GLY A C 1
ATOM 842 O O . GLY A 1 106 ? 7.741 3.265 5.114 1.00 81.44 106 GLY A O 1
ATOM 843 N N . GLY A 1 107 ? 5.645 2.491 5.350 1.00 75.44 107 GLY A N 1
ATOM 844 C CA . GLY A 1 107 ? 5.234 3.443 6.388 1.00 75.44 107 GLY A CA 1
ATOM 845 C C . GLY A 1 107 ? 5.569 3.010 7.815 1.00 75.44 107 GLY A C 1
ATOM 846 O O . GLY A 1 107 ? 5.493 3.808 8.753 1.00 75.44 107 GLY A O 1
ATOM 847 N N . ARG A 1 108 ? 5.913 1.734 8.020 1.00 82.19 108 ARG A N 1
ATOM 848 C CA . ARG A 1 108 ? 6.312 1.179 9.321 1.00 82.19 108 ARG A CA 1
ATOM 849 C C . ARG A 1 108 ? 7.825 1.163 9.438 1.00 82.19 108 ARG A C 1
ATOM 851 O O . ARG A 1 108 ? 8.514 0.828 8.497 1.00 82.19 108 ARG A O 1
ATOM 858 N N . THR A 1 109 ? 8.358 1.381 10.637 1.00 71.50 109 THR A N 1
ATOM 859 C CA . THR A 1 109 ? 9.816 1.359 10.876 1.00 71.50 109 THR A CA 1
ATOM 860 C C . THR A 1 109 ? 10.479 0.010 10.555 1.00 71.50 109 THR A C 1
ATOM 862 O O . THR A 1 109 ? 11.685 -0.051 10.353 1.00 71.50 109 THR A O 1
ATOM 865 N N . SER A 1 110 ? 9.712 -1.083 10.548 1.00 77.94 110 SER A N 1
ATOM 866 C CA . SER A 1 110 ? 10.180 -2.419 10.155 1.00 77.94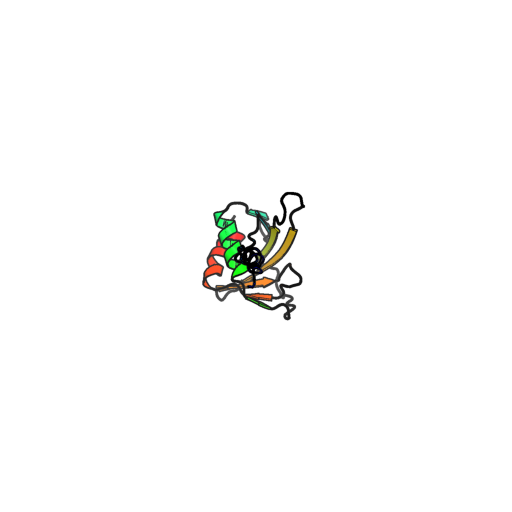 110 SER A CA 1
ATOM 867 C C . SER A 1 110 ? 10.109 -2.682 8.649 1.00 77.94 110 SER A C 1
ATOM 869 O O . SER A 1 110 ? 10.549 -3.738 8.208 1.00 77.94 110 SER A O 1
ATOM 871 N N . GLU A 1 111 ? 9.517 -1.772 7.884 1.00 78.81 111 GLU A N 1
ATOM 872 C CA . GLU A 1 111 ? 9.275 -1.883 6.450 1.00 78.81 111 GLU A CA 1
ATOM 873 C C . GLU A 1 111 ? 10.107 -0.784 5.772 1.00 78.81 111 GLU A C 1
ATOM 875 O O . GLU A 1 111 ? 9.955 0.392 6.077 1.00 78.81 111 GLU A O 1
ATOM 880 N N . GLY A 1 112 ? 11.056 -1.165 4.916 1.00 85.50 112 GLY A N 1
ATOM 881 C CA . GLY A 1 112 ? 11.888 -0.219 4.166 1.00 85.50 112 GLY A CA 1
ATOM 882 C C . GLY A 1 112 ? 11.432 -0.175 2.719 1.00 85.50 112 GLY A C 1
ATOM 883 O O . GLY A 1 112 ? 10.499 0.540 2.358 1.00 85.50 112 GLY A O 1
ATOM 884 N N . TYR A 1 113 ? 12.061 -1.011 1.904 1.00 91.75 113 TYR A N 1
ATOM 885 C CA . TYR A 1 113 ? 11.758 -1.175 0.491 1.00 91.75 113 TYR A CA 1
ATOM 886 C C . TYR A 1 113 ? 10.981 -2.472 0.249 1.00 91.75 113 TYR A C 1
ATOM 888 O O . TYR A 1 113 ? 11.451 -3.552 0.599 1.00 91.75 113 TYR A O 1
ATOM 896 N N . GLY A 1 114 ? 9.795 -2.374 -0.337 1.00 93.31 114 GLY A N 1
ATOM 897 C CA . GLY A 1 114 ? 8.918 -3.495 -0.657 1.00 93.31 114 GLY A CA 1
ATOM 898 C C . GLY A 1 114 ? 8.844 -3.751 -2.157 1.00 93.31 114 GLY A C 1
ATOM 899 O O . GLY A 1 114 ? 8.698 -2.812 -2.938 1.00 93.31 114 GLY A O 1
ATOM 900 N N . ILE A 1 115 ? 8.908 -5.021 -2.554 1.00 93.94 115 ILE A N 1
ATOM 901 C CA . ILE A 1 115 ? 8.609 -5.474 -3.920 1.00 93.94 115 ILE A CA 1
ATOM 902 C C . ILE A 1 115 ? 7.336 -6.315 -3.874 1.00 93.94 115 ILE A C 1
ATOM 904 O O . ILE A 1 115 ? 7.296 -7.327 -3.171 1.00 93.94 115 ILE A O 1
ATOM 908 N N . VAL A 1 116 ? 6.312 -5.883 -4.607 1.00 94.19 116 VAL A N 1
ATOM 909 C CA . VAL A 1 116 ? 5.025 -6.585 -4.711 1.00 94.19 116 VAL A CA 1
ATOM 910 C C . VAL A 1 116 ? 5.182 -7.815 -5.606 1.00 94.19 116 VAL A C 1
ATOM 912 O O . VAL A 1 116 ? 5.909 -7.764 -6.601 1.00 94.19 116 VAL A O 1
ATOM 915 N N . ALA A 1 117 ? 4.512 -8.914 -5.255 1.00 90.06 117 ALA A N 1
ATOM 916 C CA . ALA A 1 117 ? 4.469 -10.121 -6.076 1.00 90.06 117 ALA A CA 1
ATOM 917 C C . ALA A 1 117 ? 3.803 -9.844 -7.437 1.00 90.06 117 ALA A C 1
ATOM 919 O O . ALA A 1 117 ? 2.834 -9.090 -7.513 1.00 90.06 117 ALA A O 1
ATOM 920 N N . GLU A 1 118 ? 4.322 -10.440 -8.514 1.00 87.94 118 GLU A N 1
ATOM 921 C CA . GLU A 1 118 ? 3.897 -10.162 -9.899 1.00 87.94 118 GLU A CA 1
ATOM 922 C C . GLU A 1 118 ? 2.397 -10.427 -10.103 1.00 87.94 118 GLU A C 1
ATOM 924 O O . GLU A 1 118 ? 1.699 -9.642 -10.748 1.00 87.94 118 GLU A O 1
ATOM 929 N N . GLU A 1 119 ? 1.884 -11.496 -9.494 1.00 90.19 119 GLU A N 1
ATOM 930 C CA . GLU A 1 119 ? 0.472 -11.879 -9.523 1.00 90.19 119 GLU A CA 1
ATOM 931 C C . GLU A 1 119 ? -0.477 -10.829 -8.921 1.00 90.19 119 GLU A C 1
ATOM 933 O O . GLU A 1 119 ? -1.630 -10.743 -9.351 1.00 90.19 119 GLU A O 1
ATOM 938 N N . ASP A 1 120 ? 0.008 -9.998 -7.997 1.00 92.69 120 ASP A N 1
ATOM 939 C CA . ASP A 1 120 ? -0.803 -9.029 -7.255 1.00 92.69 120 ASP A CA 1
ATOM 940 C C . ASP A 1 120 ? -0.749 -7.613 -7.841 1.00 92.69 120 ASP A C 1
ATOM 942 O O . ASP A 1 120 ? -1.631 -6.793 -7.567 1.00 92.69 120 ASP A O 1
ATOM 946 N N . VAL A 1 121 ? 0.257 -7.298 -8.670 1.00 94.88 121 VAL A N 1
ATOM 947 C CA . VAL A 1 121 ? 0.494 -5.926 -9.163 1.00 94.88 121 VAL A CA 1
ATOM 948 C C . VAL A 1 121 ? -0.707 -5.378 -9.926 1.00 94.88 121 VAL A C 1
ATOM 950 O O . VAL A 1 121 ? -1.082 -4.219 -9.735 1.00 94.88 121 VAL A O 1
ATOM 953 N N . ILE A 1 122 ? -1.321 -6.192 -10.788 1.00 94.50 122 ILE A N 1
ATOM 954 C CA . ILE A 1 122 ? -2.453 -5.757 -11.617 1.00 94.50 122 ILE A CA 1
ATOM 955 C C . ILE A 1 122 ? -3.652 -5.410 -10.731 1.00 94.50 122 ILE A C 1
ATOM 957 O O . ILE A 1 122 ? -4.198 -4.315 -10.854 1.00 94.50 122 ILE A O 1
ATOM 961 N N . GLY A 1 123 ? -4.020 -6.302 -9.805 1.00 95.62 123 GLY A N 1
ATOM 962 C CA . GLY A 1 123 ? -5.145 -6.077 -8.897 1.00 95.62 123 GLY A CA 1
ATOM 963 C C . GLY A 1 123 ? -4.910 -4.875 -7.985 1.00 95.62 123 GLY A C 1
ATOM 964 O O . GLY A 1 123 ? -5.786 -4.021 -7.840 1.00 95.62 123 GLY A O 1
ATOM 965 N N . LEU A 1 124 ? -3.700 -4.753 -7.433 1.00 97.06 124 LEU A N 1
ATOM 966 C CA . LEU A 1 124 ? -3.324 -3.616 -6.600 1.00 97.06 124 LEU A CA 1
ATOM 967 C C . LEU A 1 124 ? -3.428 -2.294 -7.372 1.00 97.06 124 LEU A C 1
ATOM 969 O O . LEU A 1 124 ? -3.985 -1.323 -6.862 1.00 97.06 124 LEU A O 1
ATOM 973 N N . ARG A 1 125 ? -2.932 -2.253 -8.615 1.00 95.94 125 ARG A N 1
ATOM 974 C CA . ARG A 1 125 ? -3.020 -1.075 -9.488 1.00 95.94 125 ARG A CA 1
ATOM 975 C C . ARG A 1 125 ? -4.464 -0.686 -9.763 1.00 95.94 125 ARG A C 1
ATOM 977 O O . ARG A 1 125 ? -4.807 0.485 -9.628 1.00 95.94 125 ARG A O 1
ATOM 984 N N . GLU A 1 126 ? -5.292 -1.650 -10.151 1.00 94.94 126 GLU A N 1
ATOM 985 C CA . GLU A 1 126 ? -6.700 -1.411 -10.467 1.00 94.94 126 GLU A CA 1
ATOM 986 C C . GLU A 1 126 ? -7.474 -0.867 -9.272 1.00 94.94 126 GLU A C 1
ATOM 988 O O . GLU A 1 126 ? -8.326 -0.006 -9.457 1.00 94.94 126 GLU A O 1
ATOM 993 N N . VAL A 1 127 ? -7.177 -1.340 -8.060 1.00 96.62 127 VAL A N 1
ATOM 994 C CA . VAL A 1 127 ? -7.843 -0.879 -6.839 1.00 96.62 127 VAL A CA 1
ATOM 995 C C . VAL A 1 127 ? -7.367 0.512 -6.418 1.00 96.62 127 VAL A C 1
ATOM 997 O O . VAL A 1 127 ? -8.201 1.358 -6.100 1.00 96.62 127 VAL A O 1
ATOM 1000 N N . LEU A 1 128 ? -6.053 0.764 -6.416 1.00 96.19 128 LEU A N 1
ATOM 1001 C CA . LEU A 1 128 ? -5.484 2.017 -5.901 1.00 96.19 128 LEU A CA 1
ATOM 1002 C C . LEU A 1 128 ? -5.622 3.210 -6.857 1.00 96.19 128 LEU A C 1
ATOM 1004 O O . LEU A 1 128 ? -5.543 4.350 -6.406 1.00 96.19 128 LEU A O 1
ATOM 1008 N N . LEU A 1 129 ? -5.792 2.958 -8.158 1.00 93.50 129 LEU A N 1
ATOM 1009 C CA . LEU A 1 129 ? -5.957 3.984 -9.199 1.00 93.50 129 LEU A CA 1
ATOM 1010 C C . LEU A 1 129 ? -7.397 4.061 -9.729 1.00 93.50 129 LEU A C 1
ATOM 1012 O O . LEU A 1 129 ? -7.629 4.557 -10.833 1.00 93.50 129 LEU A O 1
ATOM 1016 N N . LYS A 1 130 ? -8.363 3.518 -8.986 1.00 83.56 130 LYS A N 1
ATOM 1017 C CA . LYS A 1 130 ? -9.764 3.481 -9.401 1.00 83.56 130 LYS A CA 1
ATOM 1018 C C . LYS A 1 130 ? -10.407 4.857 -9.223 1.00 83.56 130 LYS A C 1
ATOM 1020 O O . LYS A 1 130 ? -10.636 5.279 -8.094 1.00 83.56 130 LYS A O 1
ATOM 1025 N N . ASP A 1 131 ? -10.740 5.510 -10.333 1.00 61.03 131 ASP A N 1
ATOM 1026 C CA . ASP A 1 131 ? -11.555 6.737 -10.348 1.00 61.03 131 ASP A CA 1
ATOM 1027 C C . ASP A 1 131 ? -13.056 6.454 -10.131 1.00 61.03 131 ASP A C 1
ATOM 1029 O O . ASP A 1 131 ? -13.621 5.572 -10.830 1.00 61.03 131 ASP A O 1
#

Organism: NCBI:txid2483800

Foldseek 3Di:
DDPPDDDPPVPPPPDDPPPDDPPQFFFCWKWKDAPVDIDIDRDPVLSVLVSVQVVQWDFDLVDADDDPDAARMWMWGWTDPDPVDGTDIFIKGWHQDPVQWIWIATRDNRGGIITTDSVSSVSNCCSNVPD

Sequence (131 aa):
MTKLISAFIIMAFLFTACSNTDARQCPTRVDTVTQNSEQLIADEESLLVICDAFNETSWDPTIEAEMEREPDVSATLFFQTDENMPERLYEYSVYFNDDDSATILGGRTSEGYGIVAEEDVIGLREVLLKD

Secondary structure (DSSP, 8-state):
-----SSSSSTT---------------SEEEEE-SS-EEEE--HHHHHHHHHHHHHSEEETT-----SS--SEEEEEEE-S-TTSPPEEEEEEEEE-TTS-EEEE-SSTT--EEE--HHHHHHHHHHHT--

pLDDT: mean 84.22, std 16.52, range [38.28, 97.75]

Radius of gyration: 21.68 Å; chains: 1; bounding box: 33×64×67 Å